Protein AF-K1TGD4-F1 (afdb_monomer_lite)

pLDDT: mean 83.96, std 19.7, range [32.0, 97.38]

Foldseek 3Di:
DADQPDDDDDDDDDPDLDADEGEFEDQDPVRLVVLLVSQLRHQYEYEYQDVVCQVCLQVLHHPDDDPVSSCSSPPHDGNYHYDNDPPD

Sequence (88 aa):
MCLLLFYKEKSEENKNMKNYKIAVAGTGYVGLSLSVLLAQHNQVMAVDIVQAKVDMINNHKSPIQDDYIEKYLAEKELNLTATLDAKA

Structure (mmCIF, N/CA/C/O backbone):
data_AF-K1TGD4-F1
#
_entry.id   AF-K1TGD4-F1
#
loop_
_atom_site.group_PDB
_atom_site.id
_atom_site.type_symbol
_atom_site.label_atom_id
_atom_site.label_alt_id
_atom_site.label_comp_id
_atom_site.label_asym_id
_atom_site.label_e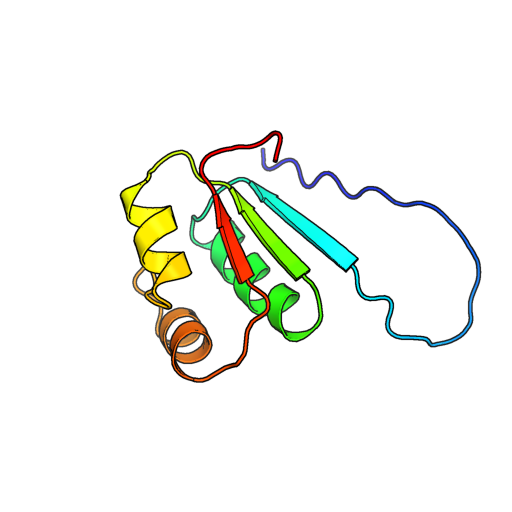ntity_id
_atom_site.label_seq_id
_atom_site.pdbx_PDB_ins_code
_atom_site.Cartn_x
_atom_site.Cartn_y
_atom_site.Cartn_z
_atom_site.occupancy
_atom_site.B_iso_or_equiv
_atom_site.auth_seq_id
_atom_site.auth_comp_id
_atom_site.auth_asym_id
_atom_site.auth_atom_id
_atom_site.pdbx_PDB_model_num
ATOM 1 N N . MET A 1 1 ? 18.455 0.259 2.525 1.00 32.00 1 MET A N 1
ATOM 2 C CA . MET A 1 1 ? 18.579 1.721 2.700 1.00 32.00 1 MET A CA 1
ATOM 3 C C . MET A 1 1 ? 17.336 2.361 2.082 1.00 32.00 1 MET A C 1
ATOM 5 O O . MET A 1 1 ? 17.304 2.551 0.877 1.00 32.00 1 MET A O 1
ATOM 9 N N . CYS A 1 2 ? 16.262 2.533 2.858 1.00 32.91 2 CYS A N 1
ATOM 10 C CA . CYS A 1 2 ? 14.976 3.038 2.362 1.00 32.91 2 CYS A CA 1
ATOM 11 C C . CYS A 1 2 ? 14.984 4.567 2.462 1.00 32.91 2 CYS A C 1
ATOM 13 O O . CYS A 1 2 ? 15.118 5.101 3.562 1.00 32.91 2 CYS A O 1
ATOM 15 N N . LEU A 1 3 ? 14.904 5.261 1.328 1.00 39.34 3 LEU A N 1
ATOM 16 C CA . LEU A 1 3 ? 14.908 6.719 1.285 1.00 39.34 3 LEU A CA 1
ATOM 17 C C . LEU A 1 3 ? 13.462 7.220 1.422 1.00 39.34 3 LEU A C 1
ATOM 19 O O . LEU A 1 3 ? 12.742 7.319 0.434 1.00 39.34 3 LEU A O 1
ATOM 23 N N . LEU A 1 4 ? 13.024 7.510 2.653 1.00 41.50 4 LEU A N 1
ATOM 24 C CA . LEU A 1 4 ? 11.858 8.373 2.868 1.00 41.50 4 LEU A CA 1
ATOM 25 C C . LEU A 1 4 ? 12.282 9.810 2.542 1.00 41.50 4 LEU A C 1
ATOM 27 O O . LEU A 1 4 ? 12.944 10.467 3.344 1.00 41.50 4 LEU A O 1
ATOM 31 N N . LEU A 1 5 ? 11.911 10.300 1.361 1.00 42.84 5 LEU A N 1
ATOM 32 C CA . LEU A 1 5 ? 12.009 11.722 1.041 1.00 42.84 5 LEU A CA 1
ATOM 33 C C . LEU A 1 5 ? 10.808 12.443 1.665 1.00 42.84 5 LEU A C 1
ATOM 35 O O . LEU A 1 5 ? 9.760 12.598 1.047 1.00 42.84 5 LEU A O 1
ATOM 39 N N . PHE A 1 6 ? 10.961 12.876 2.917 1.00 44.59 6 PHE A N 1
ATOM 40 C CA . PHE A 1 6 ? 10.059 13.852 3.527 1.00 44.59 6 PHE A CA 1
ATOM 41 C C . PHE A 1 6 ? 10.348 15.239 2.937 1.00 44.59 6 PHE A C 1
ATOM 43 O O . PHE A 1 6 ? 11.359 15.856 3.268 1.00 44.59 6 PHE A O 1
ATOM 50 N N . TYR A 1 7 ? 9.458 15.759 2.091 1.00 46.19 7 TYR A N 1
ATOM 51 C CA . TYR A 1 7 ? 9.471 17.175 1.723 1.00 46.19 7 TYR A CA 1
ATOM 52 C C . TYR A 1 7 ? 8.753 17.978 2.821 1.00 46.19 7 TYR A C 1
ATOM 54 O O . TYR A 1 7 ? 7.570 17.762 3.085 1.00 46.19 7 TYR A O 1
ATOM 62 N N . LYS A 1 8 ? 9.478 18.870 3.509 1.00 45.69 8 LYS A N 1
ATOM 63 C CA . LYS A 1 8 ? 8.959 19.732 4.583 1.00 45.69 8 LYS A CA 1
ATOM 64 C C . LYS A 1 8 ? 9.048 21.188 4.141 1.00 45.69 8 LYS A C 1
ATOM 66 O O . LYS A 1 8 ? 10.113 21.789 4.227 1.00 45.69 8 LYS A O 1
ATOM 71 N N . GLU A 1 9 ? 7.918 21.771 3.766 1.00 45.50 9 GLU A N 1
ATOM 72 C CA . GLU A 1 9 ? 7.768 23.225 3.712 1.00 45.50 9 GLU A CA 1
ATOM 73 C C . GLU A 1 9 ? 7.153 23.703 5.039 1.00 45.50 9 GLU A C 1
ATOM 75 O O . GLU A 1 9 ? 6.196 23.119 5.561 1.00 45.50 9 GLU A O 1
ATOM 80 N N . LYS A 1 10 ? 7.796 24.686 5.675 1.00 49.12 10 LYS A N 1
ATOM 81 C CA . LYS A 1 10 ? 7.514 25.127 7.047 1.00 49.12 10 LYS A CA 1
ATOM 82 C C . LYS A 1 10 ? 6.516 26.289 7.019 1.00 49.12 10 LYS A C 1
ATOM 84 O O . LYS A 1 10 ? 6.826 27.330 6.459 1.00 49.12 10 LYS A O 1
ATOM 89 N N . SER A 1 11 ? 5.378 26.147 7.694 1.00 38.72 11 SER A N 1
ATOM 90 C CA . SER A 1 11 ? 4.580 27.282 8.181 1.00 38.72 11 SER A CA 1
ATOM 91 C C . SER A 1 11 ? 3.702 26.858 9.364 1.00 38.72 11 SER A C 1
ATOM 93 O O . SER A 1 11 ? 3.281 25.697 9.456 1.00 38.72 11 SER A O 1
ATOM 95 N N . GLU A 1 12 ? 3.552 27.805 10.286 1.00 48.12 12 GLU A N 1
ATOM 96 C CA . GLU A 1 12 ? 3.380 27.668 11.734 1.00 48.12 12 GLU A CA 1
ATOM 97 C C . GLU A 1 12 ? 2.046 27.095 12.244 1.00 48.12 12 GLU A C 1
ATOM 99 O O . GLU A 1 12 ? 1.103 26.829 11.500 1.00 48.12 12 GLU A O 1
ATOM 104 N N . GLU A 1 13 ? 2.042 26.847 13.555 1.00 59.75 13 GLU A N 1
ATOM 105 C CA . GLU A 1 13 ? 1.047 26.150 14.365 1.00 59.75 13 GLU A CA 1
ATOM 106 C C . GLU A 1 13 ? -0.345 26.797 14.343 1.00 59.75 13 GLU A C 1
ATOM 108 O O . GLU A 1 13 ? -0.547 27.912 14.805 1.00 59.75 13 GLU A O 1
ATOM 113 N N . ASN A 1 14 ? -1.325 26.024 13.869 1.00 48.03 14 ASN A N 1
ATOM 114 C CA . ASN A 1 14 ? -2.705 25.947 14.354 1.00 48.03 14 ASN A CA 1
ATOM 115 C C . ASN A 1 14 ? -3.224 24.553 13.958 1.00 48.03 14 ASN A C 1
ATOM 117 O O . ASN A 1 14 ? -2.951 24.086 12.852 1.00 48.03 14 ASN A O 1
ATOM 121 N N . LYS A 1 15 ? -3.891 23.850 14.879 1.00 54.78 15 LYS A N 1
ATOM 122 C CA . LYS A 1 15 ? -4.207 22.406 14.839 1.00 54.78 15 LYS A CA 1
ATOM 123 C C . LYS A 1 15 ? -5.236 22.066 13.742 1.00 54.78 15 LYS A C 1
ATOM 125 O O . LYS A 1 15 ? -6.393 21.789 14.022 1.00 54.78 15 LYS A O 1
ATOM 130 N N . ASN A 1 16 ? -4.805 22.120 12.489 1.00 52.84 16 ASN A N 1
ATOM 131 C CA . ASN A 1 16 ? -5.566 21.780 11.295 1.00 52.84 16 ASN A CA 1
ATOM 132 C C . ASN A 1 16 ? -4.916 20.517 10.718 1.00 52.84 16 ASN A C 1
ATOM 134 O O . ASN A 1 16 ? -3.718 20.544 10.427 1.00 52.84 16 ASN A O 1
ATOM 138 N N . MET A 1 17 ? -5.636 19.394 10.632 1.00 60.34 17 MET A N 1
ATOM 139 C CA . MET A 1 17 ? -5.087 18.153 10.067 1.00 60.34 17 MET A CA 1
ATOM 140 C C . MET A 1 17 ? -4.752 18.403 8.592 1.00 60.34 17 MET A C 1
ATOM 142 O O . MET A 1 17 ? -5.630 18.387 7.734 1.00 60.34 17 MET A O 1
ATOM 146 N N . LYS A 1 18 ? -3.486 18.732 8.310 1.00 65.19 18 LYS A N 1
ATOM 147 C CA . LYS A 1 18 ? -3.002 19.000 6.954 1.00 65.19 18 LYS A CA 1
ATOM 148 C C . LYS A 1 18 ? -3.119 17.704 6.149 1.00 65.19 18 LYS A C 1
ATOM 150 O O . LYS A 1 18 ? -2.562 16.689 6.551 1.00 65.19 18 LYS A O 1
ATOM 155 N N . ASN A 1 19 ? -3.846 17.753 5.034 1.00 79.56 19 ASN A N 1
ATOM 156 C CA . ASN A 1 19 ? -3.914 16.656 4.074 1.00 79.56 19 ASN A CA 1
ATOM 157 C C . ASN A 1 19 ? -2.605 16.633 3.273 1.00 79.56 19 ASN A C 1
ATOM 159 O O . ASN A 1 19 ? -2.335 17.559 2.502 1.00 79.56 19 ASN A O 1
ATOM 163 N N . TYR A 1 20 ? -1.773 15.618 3.500 1.00 89.88 20 TYR A N 1
ATOM 164 C CA . TYR A 1 20 ? -0.500 15.462 2.804 1.00 89.88 20 TYR A CA 1
ATOM 165 C C . TYR A 1 20 ? -0.653 14.595 1.552 1.00 89.88 20 TYR A C 1
ATOM 167 O O . TYR A 1 20 ? -1.446 13.657 1.519 1.00 89.88 20 TYR A O 1
ATOM 175 N N . LYS A 1 21 ? 0.159 14.889 0.532 1.00 92.81 21 LYS A N 1
ATOM 176 C CA . LYS A 1 21 ? 0.409 13.974 -0.586 1.00 92.81 21 LYS A CA 1
ATOM 177 C C . LYS A 1 21 ? 1.704 13.228 -0.305 1.00 92.81 21 LYS A 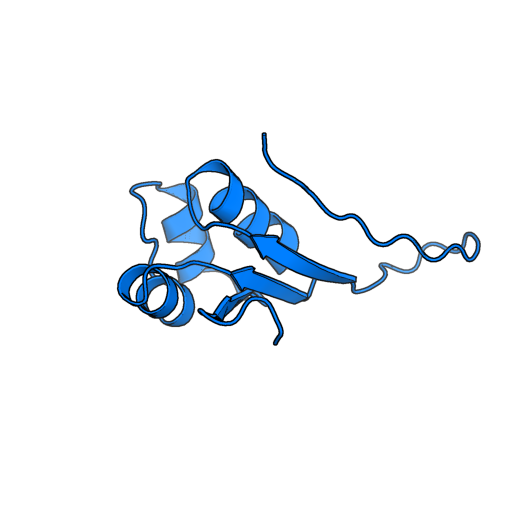C 1
ATOM 179 O O . LYS A 1 21 ? 2.754 13.855 -0.179 1.00 92.81 21 LYS A O 1
ATOM 184 N N . ILE A 1 22 ? 1.618 11.914 -0.153 1.00 94.19 22 ILE A N 1
ATOM 185 C CA . ILE A 1 22 ? 2.725 11.071 0.294 1.00 94.19 22 ILE A CA 1
ATOM 186 C C . ILE A 1 22 ? 3.018 10.049 -0.795 1.00 94.19 22 ILE A C 1
ATOM 188 O O . ILE A 1 22 ? 2.157 9.247 -1.137 1.00 94.19 22 ILE A O 1
ATOM 192 N N . ALA A 1 23 ? 4.239 10.052 -1.319 1.00 95.31 23 ALA A N 1
ATOM 193 C CA . ALA A 1 23 ? 4.709 9.002 -2.210 1.00 95.31 23 ALA A CA 1
ATOM 194 C C . ALA A 1 23 ? 5.478 7.945 -1.407 1.00 95.31 23 ALA A C 1
ATOM 196 O O . ALA A 1 23 ? 6.359 8.283 -0.612 1.00 95.31 23 ALA A O 1
ATOM 197 N N . VAL A 1 24 ? 5.164 6.669 -1.616 1.00 94.81 24 VAL A N 1
ATOM 198 C CA . VAL A 1 24 ? 5.855 5.540 -0.984 1.00 94.81 24 VAL A CA 1
ATOM 199 C C . VAL A 1 24 ? 6.489 4.681 -2.066 1.00 94.81 24 VAL A C 1
ATOM 201 O O . VAL A 1 24 ? 5.792 4.045 -2.849 1.00 94.81 24 VAL A O 1
ATOM 204 N N . ALA A 1 25 ? 7.819 4.656 -2.111 1.00 94.06 25 ALA A N 1
ATOM 205 C CA . ALA A 1 25 ? 8.561 3.842 -3.066 1.00 94.06 25 ALA A CA 1
ATOM 206 C C . ALA A 1 25 ? 8.746 2.409 -2.538 1.00 94.06 25 ALA A C 1
ATOM 208 O O . ALA A 1 25 ? 9.468 2.172 -1.568 1.00 94.06 25 ALA A O 1
ATOM 209 N N . GLY A 1 26 ? 8.119 1.458 -3.221 1.00 92.62 26 GLY A N 1
ATOM 210 C CA . GLY A 1 26 ? 8.139 0.027 -2.950 1.00 92.62 26 GLY A CA 1
ATOM 211 C C . GLY A 1 26 ? 6.921 -0.450 -2.159 1.00 92.62 26 GLY A C 1
ATOM 212 O O . GLY A 1 26 ? 6.606 0.067 -1.090 1.00 92.62 26 GLY A O 1
ATOM 213 N N . THR A 1 27 ? 6.287 -1.520 -2.641 1.00 93.06 27 THR A N 1
ATOM 214 C CA . THR A 1 27 ? 5.121 -2.171 -2.014 1.00 93.06 27 THR A CA 1
ATOM 215 C C . THR A 1 27 ? 5.494 -3.527 -1.406 1.00 93.06 27 THR A C 1
ATOM 217 O O . THR A 1 27 ? 4.859 -4.559 -1.614 1.00 93.06 27 THR A O 1
ATOM 220 N N . GLY A 1 28 ? 6.606 -3.545 -0.666 1.00 91.44 28 GLY A N 1
ATOM 221 C CA . GLY A 1 28 ? 6.933 -4.650 0.242 1.00 91.44 28 GLY A CA 1
ATOM 222 C C . GLY A 1 28 ? 6.145 -4.550 1.550 1.00 91.44 28 GLY A C 1
ATOM 223 O O . GLY A 1 28 ? 5.335 -3.643 1.709 1.00 91.44 28 GLY A O 1
ATOM 224 N N . TYR A 1 29 ? 6.450 -5.417 2.520 1.00 91.38 29 TYR A N 1
ATOM 225 C CA . TYR A 1 29 ? 5.820 -5.388 3.850 1.00 91.38 29 TYR A CA 1
ATOM 226 C C . TYR A 1 29 ? 5.821 -3.987 4.469 1.00 91.38 29 TYR A C 1
ATOM 228 O O . TYR A 1 29 ? 4.771 -3.412 4.710 1.00 91.38 29 TYR A O 1
ATOM 236 N N . VAL A 1 30 ? 7.003 -3.384 4.629 1.00 93.44 30 VAL A N 1
ATOM 237 C CA . VAL A 1 30 ? 7.133 -2.072 5.284 1.00 93.44 30 VAL A CA 1
ATOM 238 C C . VAL A 1 30 ? 6.431 -0.964 4.494 1.00 93.44 30 VAL A C 1
ATOM 240 O O . VAL A 1 30 ? 5.705 -0.157 5.070 1.00 93.44 30 VAL A O 1
ATOM 243 N N . GLY A 1 31 ? 6.643 -0.922 3.176 1.00 94.25 31 GLY A N 1
ATOM 244 C CA . GLY A 1 31 ? 6.092 0.130 2.325 1.00 94.25 31 GLY A CA 1
ATOM 245 C C . GLY A 1 31 ? 4.570 0.073 2.247 1.00 94.25 31 GLY A C 1
ATOM 246 O O . GLY A 1 31 ? 3.909 1.100 2.388 1.00 94.25 31 GLY A O 1
ATOM 247 N N . LEU A 1 32 ? 3.997 -1.123 2.108 1.00 95.31 32 LEU A N 1
ATOM 248 C CA . LEU A 1 32 ? 2.552 -1.286 2.035 1.00 95.31 32 LEU A CA 1
ATOM 249 C C . LEU A 1 32 ? 1.875 -1.046 3.390 1.00 95.31 32 LEU A C 1
ATOM 251 O O . LEU A 1 32 ? 0.871 -0.340 3.424 1.00 95.31 32 LEU A O 1
ATOM 255 N N . SER A 1 33 ? 2.443 -1.527 4.504 1.00 94.81 33 SER A N 1
ATOM 256 C CA . SER A 1 33 ? 1.903 -1.241 5.843 1.00 94.81 33 SER A CA 1
ATOM 257 C C . SER A 1 33 ? 1.828 0.264 6.115 1.00 94.81 33 SER A C 1
ATOM 259 O O . SER A 1 33 ? 0.811 0.760 6.600 1.00 94.81 33 SER A O 1
ATOM 261 N N . LEU A 1 34 ? 2.881 1.011 5.761 1.00 95.56 34 LEU A N 1
ATOM 262 C CA . LEU A 1 34 ? 2.892 2.470 5.896 1.00 95.56 34 LEU A CA 1
ATOM 263 C C . LEU A 1 34 ? 1.921 3.140 4.926 1.00 95.56 34 LEU A C 1
ATOM 265 O O . LEU A 1 34 ? 1.242 4.086 5.314 1.00 95.56 34 LEU A O 1
ATOM 269 N N . SER A 1 35 ? 1.833 2.646 3.691 1.00 96.12 35 SER A N 1
ATOM 270 C CA . SER A 1 35 ? 0.918 3.196 2.690 1.00 96.12 35 SER A CA 1
ATOM 271 C C . SER A 1 35 ? -0.530 3.096 3.157 1.00 96.12 35 SER A C 1
ATOM 273 O O . SER A 1 35 ? -1.245 4.092 3.132 1.00 96.12 35 SER A O 1
ATOM 275 N N . VAL A 1 36 ? -0.938 1.928 3.660 1.00 95.38 36 VAL A N 1
ATOM 276 C CA . VAL A 1 36 ? -2.288 1.696 4.191 1.00 95.38 36 VAL A CA 1
ATOM 277 C C . VAL A 1 36 ? -2.561 2.560 5.420 1.00 95.38 36 VAL A C 1
ATOM 279 O O . VAL A 1 36 ? -3.604 3.204 5.484 1.00 95.38 36 VAL A O 1
ATOM 282 N N . LEU A 1 37 ? -1.623 2.628 6.371 1.00 94.38 37 LEU A N 1
ATOM 283 C CA . LEU A 1 37 ? -1.776 3.440 7.581 1.00 94.38 37 LEU A CA 1
ATOM 284 C C . LEU A 1 37 ? -1.929 4.935 7.258 1.00 94.38 37 LEU A C 1
ATOM 286 O O . LEU A 1 37 ? -2.785 5.621 7.813 1.00 94.38 37 LEU A O 1
ATOM 290 N N . LEU A 1 38 ? -1.097 5.455 6.356 1.00 94.69 38 LEU A N 1
ATOM 291 C CA . LEU A 1 38 ? -1.097 6.874 6.007 1.00 94.69 38 LEU A CA 1
ATOM 292 C C . LEU A 1 38 ? -2.298 7.251 5.129 1.00 94.69 38 LEU A C 1
ATOM 294 O O . LEU A 1 38 ? -2.814 8.364 5.270 1.00 94.69 38 LEU A O 1
ATOM 298 N N . ALA A 1 39 ? -2.776 6.325 4.292 1.00 95.81 39 ALA A N 1
ATOM 299 C CA . ALA A 1 39 ? -3.905 6.524 3.382 1.00 95.81 39 ALA A CA 1
ATOM 300 C C . ALA A 1 39 ? -5.257 6.695 4.088 1.00 95.81 39 ALA A C 1
ATOM 302 O O . ALA A 1 39 ? -6.226 7.123 3.464 1.00 95.81 39 ALA A O 1
ATOM 303 N N . GLN A 1 40 ? -5.329 6.405 5.391 1.00 93.44 40 GLN A N 1
ATOM 304 C CA . GLN A 1 40 ? -6.532 6.638 6.194 1.00 93.44 40 GLN A CA 1
ATOM 305 C C . GLN A 1 40 ? -6.869 8.129 6.342 1.00 93.44 40 GLN A C 1
ATOM 307 O O . GLN A 1 40 ? -8.023 8.486 6.568 1.00 93.44 40 GLN A O 1
ATOM 312 N N . HIS A 1 41 ? -5.860 9.001 6.257 1.00 93.19 41 HIS A N 1
ATOM 313 C CA . HIS A 1 41 ? -6.017 10.438 6.501 1.00 93.19 41 HIS A CA 1
ATOM 314 C C . HIS A 1 41 ? -5.303 11.328 5.476 1.00 93.19 41 HIS A C 1
ATOM 316 O O . HIS A 1 41 ? -5.420 12.548 5.552 1.00 93.19 41 HIS A O 1
ATOM 322 N N . ASN A 1 42 ? -4.562 10.744 4.534 1.00 93.81 42 ASN A N 1
ATOM 323 C CA . ASN A 1 42 ? -3.752 11.460 3.551 1.00 93.81 42 ASN A CA 1
ATOM 324 C C . ASN 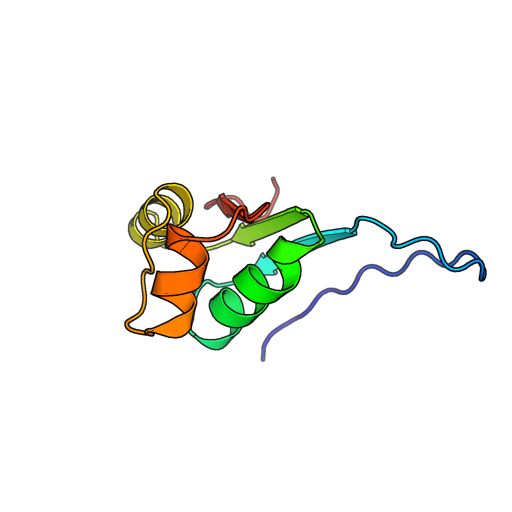A 1 42 ? -3.895 10.816 2.176 1.00 93.81 42 ASN A C 1
ATOM 326 O O . ASN A 1 42 ? -4.243 9.643 2.074 1.00 93.81 42 ASN A O 1
ATOM 330 N N . GLN A 1 43 ? -3.559 11.558 1.125 1.00 94.69 43 GLN A N 1
ATOM 331 C CA . GLN A 1 43 ? -3.430 10.991 -0.212 1.00 94.69 43 GLN A CA 1
ATOM 332 C C . GLN A 1 43 ? -2.085 10.272 -0.339 1.00 94.69 43 GLN A C 1
ATOM 334 O O . GLN A 1 43 ? -1.030 10.900 -0.227 1.00 94.69 43 GLN A O 1
ATOM 339 N N . VAL A 1 44 ? -2.113 8.969 -0.602 1.00 95.88 44 VAL A N 1
ATOM 340 C CA . VAL A 1 44 ? -0.914 8.142 -0.742 1.00 95.88 44 VAL A CA 1
ATOM 341 C C . VAL A 1 44 ? -0.797 7.595 -2.161 1.00 95.88 44 VAL A C 1
ATOM 343 O O . VAL A 1 44 ? -1.711 6.954 -2.676 1.00 95.88 44 VAL A O 1
ATOM 346 N N . MET A 1 45 ? 0.368 7.809 -2.770 1.00 96.69 45 MET A N 1
ATOM 347 C CA . MET A 1 45 ? 0.774 7.197 -4.030 1.00 96.69 45 MET A CA 1
ATOM 348 C C . MET A 1 45 ? 1.848 6.139 -3.762 1.00 96.69 45 MET A C 1
ATOM 350 O O . MET A 1 45 ? 2.993 6.463 -3.448 1.00 96.69 45 MET A O 1
ATOM 354 N N . ALA A 1 46 ? 1.487 4.867 -3.878 1.00 96.12 46 ALA A N 1
ATOM 355 C CA . ALA A 1 46 ? 2.429 3.761 -3.818 1.00 96.12 46 ALA A CA 1
ATOM 356 C C . ALA A 1 46 ? 3.095 3.570 -5.187 1.00 96.12 46 ALA A C 1
ATOM 358 O O . ALA A 1 46 ? 2.425 3.428 -6.203 1.00 96.12 46 ALA A O 1
ATOM 359 N N . VAL A 1 47 ? 4.419 3.546 -5.230 1.00 96.19 47 VAL A N 1
ATOM 360 C CA . VAL A 1 47 ? 5.180 3.334 -6.463 1.00 96.19 47 VAL A CA 1
ATOM 361 C C . VAL A 1 47 ? 5.828 1.962 -6.389 1.00 96.19 47 VAL A C 1
ATOM 363 O O . VAL A 1 47 ? 6.579 1.693 -5.456 1.00 96.19 47 VAL A O 1
ATOM 366 N N . ASP A 1 48 ? 5.573 1.087 -7.354 1.00 94.88 48 ASP A N 1
ATOM 367 C CA . ASP A 1 48 ? 6.264 -0.202 -7.461 1.00 94.88 48 ASP A CA 1
ATOM 368 C C . ASP A 1 48 ? 6.765 -0.419 -8.889 1.00 94.88 48 ASP A C 1
ATOM 370 O O . ASP A 1 48 ? 6.324 0.246 -9.814 1.00 94.88 48 ASP A O 1
ATOM 374 N N . ILE A 1 49 ? 7.701 -1.343 -9.079 1.00 94.88 49 ILE A N 1
ATOM 375 C CA . ILE A 1 49 ? 8.204 -1.706 -10.410 1.00 94.88 49 ILE A CA 1
ATOM 376 C C . ILE A 1 49 ? 7.426 -2.883 -11.014 1.00 94.88 49 ILE A C 1
ATOM 378 O O . ILE A 1 49 ? 7.547 -3.163 -12.205 1.00 94.88 49 ILE A O 1
ATOM 382 N N . VAL A 1 50 ? 6.650 -3.603 -10.198 1.00 95.38 50 VAL A N 1
ATOM 383 C CA . VAL A 1 50 ? 5.909 -4.797 -10.609 1.00 95.38 50 VAL A CA 1
ATOM 384 C C . VAL A 1 50 ? 4.443 -4.448 -10.870 1.00 95.38 50 VAL A C 1
ATOM 386 O O . VAL A 1 50 ? 3.677 -4.240 -9.929 1.00 95.38 50 VAL A O 1
ATOM 389 N N . GLN A 1 51 ? 4.027 -4.476 -12.143 1.00 95.56 51 GLN A N 1
ATOM 390 C CA . GLN A 1 51 ? 2.653 -4.145 -12.567 1.00 95.56 51 GLN A CA 1
ATOM 391 C C . GLN A 1 51 ? 1.596 -4.969 -11.821 1.00 95.56 51 GLN A C 1
ATOM 393 O O . GLN A 1 51 ? 0.617 -4.417 -11.334 1.00 95.56 51 GLN A O 1
ATOM 398 N N . ALA A 1 52 ? 1.831 -6.272 -11.640 1.00 95.75 52 ALA A N 1
ATOM 399 C CA . ALA A 1 52 ? 0.891 -7.143 -10.937 1.00 95.75 52 ALA A CA 1
ATOM 400 C C . ALA A 1 52 ? 0.590 -6.658 -9.507 1.00 95.75 52 ALA A C 1
ATOM 402 O O . ALA A 1 52 ? -0.549 -6.741 -9.060 1.00 95.75 52 ALA A O 1
ATOM 403 N N . LYS A 1 53 ? 1.583 -6.103 -8.795 1.00 94.94 53 LYS A N 1
ATOM 404 C CA . LYS A 1 53 ? 1.365 -5.554 -7.449 1.00 94.94 53 LYS A CA 1
ATOM 405 C C . LYS A 1 53 ? 0.566 -4.258 -7.491 1.00 94.94 53 LYS A C 1
ATOM 407 O O . LYS A 1 53 ? -0.335 -4.082 -6.676 1.00 94.94 53 LYS A O 1
ATOM 412 N N . VAL A 1 54 ? 0.877 -3.384 -8.448 1.00 96.25 54 VAL A N 1
ATOM 413 C CA . VAL A 1 54 ? 0.134 -2.140 -8.688 1.00 96.25 54 VAL A CA 1
ATOM 414 C C . VAL A 1 54 ? -1.341 -2.442 -8.953 1.00 96.25 54 VAL A C 1
ATOM 416 O O . VAL A 1 54 ? -2.216 -1.866 -8.308 1.00 96.25 54 VAL A O 1
ATOM 419 N N . ASP A 1 55 ? -1.617 -3.404 -9.831 1.00 97.38 55 ASP A N 1
ATOM 420 C CA . ASP A 1 55 ? -2.979 -3.806 -10.177 1.00 97.38 55 ASP A CA 1
ATOM 421 C C . ASP A 1 55 ? -3.712 -4.403 -8.978 1.00 97.38 55 ASP A C 1
ATOM 423 O O . ASP A 1 55 ? -4.881 -4.093 -8.757 1.00 97.38 55 ASP A O 1
ATOM 427 N N . MET A 1 56 ? -3.046 -5.241 -8.178 1.00 96.44 56 MET A N 1
ATOM 428 C CA . MET A 1 56 ? -3.639 -5.796 -6.961 1.00 96.44 56 MET A CA 1
ATOM 429 C C . MET A 1 56 ? -4.048 -4.687 -5.990 1.00 96.44 56 MET A C 1
ATOM 431 O O . MET A 1 56 ? -5.205 -4.655 -5.574 1.00 96.44 56 MET A O 1
ATOM 435 N N . ILE A 1 57 ? -3.150 -3.741 -5.701 1.00 96.00 57 ILE A N 1
ATOM 436 C CA . ILE A 1 57 ? -3.413 -2.641 -4.763 1.00 96.00 57 ILE A CA 1
ATOM 437 C C . ILE A 1 57 ? -4.556 -1.751 -5.265 1.00 96.00 57 ILE A C 1
ATOM 439 O O . ILE A 1 57 ? -5.469 -1.452 -4.500 1.00 96.00 57 ILE A O 1
ATOM 443 N N . ASN A 1 58 ? -4.562 -1.388 -6.552 1.00 96.50 58 ASN A N 1
ATOM 444 C CA . ASN A 1 58 ? -5.637 -0.585 -7.151 1.00 96.50 58 ASN A CA 1
ATOM 445 C C . ASN A 1 58 ? -6.989 -1.322 -7.183 1.00 96.50 58 ASN A C 1
ATOM 447 O O . ASN A 1 58 ? -8.045 -0.693 -7.176 1.00 96.50 58 ASN A O 1
ATOM 451 N N . ASN A 1 59 ? -6.969 -2.656 -7.167 1.00 96.50 59 ASN A N 1
ATOM 452 C CA . ASN A 1 59 ? -8.153 -3.501 -7.014 1.00 96.50 59 ASN A CA 1
ATOM 453 C C . ASN A 1 59 ? -8.465 -3.848 -5.547 1.00 96.50 59 ASN A C 1
ATOM 455 O O . ASN A 1 59 ? -9.233 -4.779 -5.304 1.00 96.50 59 ASN A O 1
ATOM 459 N N . HIS A 1 60 ? -7.886 -3.129 -4.578 1.00 94.94 60 HIS A N 1
ATOM 460 C CA . HIS A 1 60 ? -8.101 -3.336 -3.141 1.00 94.94 60 HIS A CA 1
ATOM 461 C C . HIS A 1 60 ? -7.742 -4.757 -2.664 1.00 94.94 60 HIS A C 1
ATOM 463 O O . HIS A 1 60 ? -8.334 -5.292 -1.729 1.00 94.94 60 HIS A O 1
ATOM 469 N N . LYS A 1 61 ? -6.755 -5.385 -3.313 1.00 94.50 61 LYS A N 1
ATOM 470 C CA . LYS A 1 61 ? -6.208 -6.698 -2.951 1.00 94.50 61 LYS A CA 1
ATOM 471 C C . LYS A 1 61 ? -4.767 -6.556 -2.483 1.00 94.50 61 LYS A C 1
ATOM 473 O O . LYS A 1 61 ? -3.955 -5.894 -3.127 1.00 94.50 61 LYS A O 1
ATOM 478 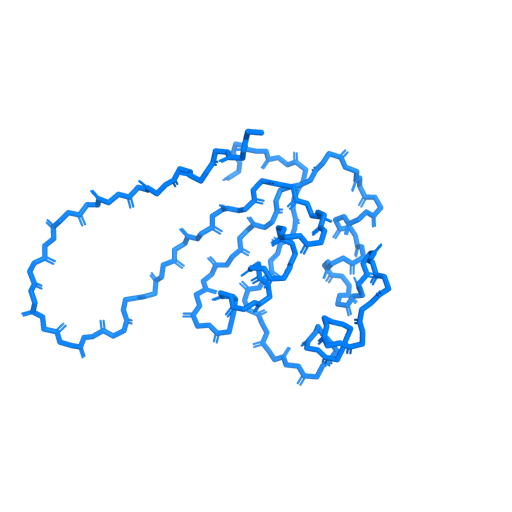N N . SER A 1 62 ? -4.431 -7.218 -1.381 1.00 93.62 62 SER A N 1
ATOM 479 C CA . SER A 1 62 ? -3.062 -7.195 -0.871 1.00 93.62 62 SER A CA 1
ATOM 480 C C . SER A 1 62 ? -2.135 -8.066 -1.734 1.00 93.62 62 SER A C 1
ATOM 482 O O . SER A 1 62 ? -2.445 -9.235 -1.961 1.00 93.62 62 SER A O 1
ATOM 484 N N . PRO A 1 63 ? -0.982 -7.550 -2.202 1.00 93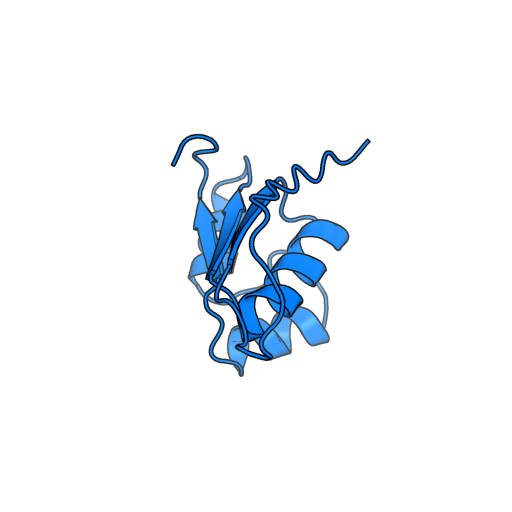.06 63 PRO A N 1
ATOM 485 C CA . PRO A 1 63 ? 0.063 -8.344 -2.851 1.00 93.06 63 PRO A CA 1
ATOM 486 C C . PRO A 1 63 ? 0.905 -9.174 -1.867 1.00 93.06 63 PRO A C 1
ATOM 488 O O . PRO A 1 63 ? 1.772 -9.932 -2.304 1.00 93.06 63 PRO A O 1
ATOM 491 N N . ILE A 1 64 ? 0.698 -9.010 -0.556 1.00 91.31 64 ILE A N 1
ATOM 492 C CA . ILE A 1 64 ? 1.369 -9.767 0.508 1.00 91.31 64 ILE A CA 1
ATOM 493 C C . ILE A 1 64 ? 0.331 -10.411 1.427 1.00 91.31 64 ILE A C 1
ATOM 495 O O . ILE A 1 64 ? -0.748 -9.857 1.616 1.00 91.31 64 ILE A O 1
ATOM 499 N N . GLN A 1 65 ? 0.676 -11.549 2.019 1.00 92.00 65 GLN A N 1
ATOM 500 C CA . GLN A 1 65 ? -0.201 -12.247 2.951 1.00 92.00 65 GLN A CA 1
ATOM 501 C C . GLN A 1 65 ? -0.130 -11.587 4.334 1.00 92.00 65 GLN A C 1
ATOM 503 O O . GLN A 1 65 ? 0.799 -11.839 5.099 1.00 92.00 65 GLN A O 1
ATOM 508 N N . ASP A 1 66 ? -1.083 -10.708 4.630 1.00 93.50 66 ASP A N 1
ATOM 509 C CA . ASP A 1 66 ? -1.186 -10.010 5.912 1.00 93.50 66 ASP A CA 1
ATOM 510 C C . ASP A 1 66 ? -2.653 -9.692 6.211 1.00 93.50 66 ASP A C 1
ATOM 512 O O . ASP A 1 66 ? -3.281 -8.880 5.525 1.00 93.50 66 ASP A O 1
ATOM 516 N N . ASP A 1 67 ? -3.182 -10.323 7.260 1.00 93.94 67 ASP A N 1
ATOM 517 C CA . ASP A 1 67 ? -4.597 -10.254 7.627 1.00 93.94 67 ASP A CA 1
ATOM 518 C C . ASP A 1 67 ? -5.083 -8.813 7.859 1.00 93.94 67 ASP A C 1
ATOM 520 O O . ASP A 1 67 ? -6.231 -8.481 7.557 1.00 93.94 67 ASP A O 1
ATOM 524 N N . TYR A 1 68 ? -4.229 -7.929 8.388 1.00 93.06 68 TYR A N 1
ATOM 525 C CA . TYR A 1 68 ? -4.610 -6.546 8.665 1.00 93.06 68 TYR A CA 1
ATOM 526 C C . TYR A 1 68 ? -4.601 -5.696 7.401 1.00 93.06 68 TYR A C 1
ATOM 528 O O . TYR A 1 68 ? -5.523 -4.907 7.199 1.00 93.06 68 TYR A O 1
ATOM 536 N N . ILE A 1 69 ? -3.596 -5.849 6.541 1.00 94.00 69 ILE A N 1
ATOM 537 C CA . ILE A 1 69 ? -3.535 -5.126 5.265 1.00 94.00 69 ILE A CA 1
ATOM 538 C C . ILE A 1 69 ? -4.696 -5.542 4.363 1.00 94.00 69 ILE A C 1
ATOM 540 O O . ILE A 1 69 ? -5.368 -4.675 3.806 1.00 94.00 69 ILE A O 1
ATOM 544 N N . GLU A 1 70 ? -4.966 -6.844 4.251 1.00 94.69 70 GLU A N 1
ATOM 545 C CA . GLU A 1 70 ? -6.093 -7.374 3.478 1.00 94.69 70 GLU A CA 1
ATOM 546 C C . GLU A 1 70 ? -7.420 -6.816 3.986 1.00 94.69 70 GLU A C 1
ATOM 548 O O . GLU A 1 70 ? -8.211 -6.277 3.208 1.00 94.69 70 GLU A O 1
ATOM 553 N N . LYS A 1 71 ? -7.624 -6.853 5.306 1.00 95.50 71 LYS A N 1
ATOM 554 C CA . LYS A 1 71 ? -8.808 -6.286 5.945 1.00 95.50 71 LYS A CA 1
ATOM 555 C C . LYS A 1 71 ? -8.954 -4.790 5.674 1.00 95.50 71 LYS A C 1
ATOM 557 O O . LYS A 1 71 ? -10.045 -4.328 5.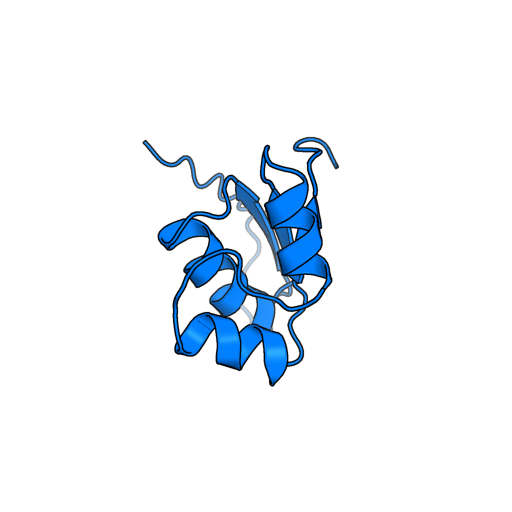362 1.00 95.50 71 LYS A O 1
ATOM 562 N N . TYR A 1 72 ? -7.881 -4.014 5.804 1.00 95.69 72 TYR A N 1
ATOM 563 C CA . TYR A 1 72 ? -7.952 -2.564 5.627 1.00 95.69 72 TYR A CA 1
ATOM 564 C C . TYR A 1 72 ? -8.181 -2.172 4.170 1.00 95.69 72 TYR A C 1
ATOM 566 O O . TYR A 1 72 ? -8.978 -1.275 3.924 1.00 95.69 72 TYR A O 1
ATOM 574 N N . LEU A 1 73 ? -7.538 -2.849 3.216 1.00 94.94 73 LEU A N 1
ATOM 575 C CA . LEU A 1 73 ? -7.785 -2.619 1.793 1.00 94.94 73 LEU A CA 1
ATOM 576 C C . LEU A 1 73 ? -9.232 -2.964 1.409 1.00 94.94 73 LEU A C 1
ATOM 578 O O . LEU A 1 73 ? -9.825 -2.236 0.622 1.00 94.94 73 LEU A O 1
ATOM 582 N N . ALA A 1 74 ? -9.807 -4.030 1.975 1.00 93.94 74 ALA A N 1
ATOM 583 C CA . ALA A 1 74 ? -11.160 -4.475 1.641 1.00 93.94 74 ALA A CA 1
ATOM 584 C C . ALA A 1 74 ? -12.279 -3.694 2.358 1.00 93.94 74 ALA A C 1
ATOM 586 O O . ALA A 1 74 ? -13.344 -3.480 1.782 1.00 93.94 74 ALA A O 1
ATOM 587 N N . GLU A 1 75 ? -12.076 -3.306 3.621 1.00 94.00 75 GLU A N 1
ATOM 588 C CA . GLU A 1 75 ? -13.140 -2.756 4.476 1.00 94.00 75 GLU A CA 1
ATOM 589 C C . GLU A 1 75 ? -13.069 -1.237 4.679 1.00 94.00 75 GLU A C 1
ATOM 591 O O . GLU A 1 75 ? -14.048 -0.642 5.140 1.00 94.00 75 GLU A O 1
ATOM 596 N N . LYS A 1 76 ? -11.917 -0.596 4.436 1.00 93.25 76 LYS A N 1
ATOM 597 C CA . LYS A 1 76 ? -11.729 0.838 4.699 1.00 93.25 76 LYS A CA 1
ATOM 598 C C . LYS A 1 76 ? -11.679 1.636 3.409 1.00 93.25 76 LYS A C 1
ATOM 600 O O . LYS A 1 76 ? -11.086 1.227 2.420 1.00 93.25 76 LYS A O 1
ATOM 605 N N . GLU A 1 77 ? -12.246 2.833 3.468 1.00 92.56 77 GLU A N 1
ATOM 606 C CA . GLU A 1 77 ? -12.039 3.841 2.439 1.00 92.56 77 GLU A CA 1
ATOM 607 C C . GLU A 1 77 ? -10.638 4.439 2.630 1.00 92.56 77 GLU A C 1
ATOM 609 O O . GLU A 1 77 ? -10.372 5.145 3.605 1.00 92.56 77 GLU A O 1
ATOM 614 N N . LEU A 1 78 ? -9.716 4.077 1.739 1.00 94.75 78 LEU A N 1
ATOM 615 C CA . LEU A 1 78 ? -8.327 4.524 1.757 1.00 94.75 78 LEU A CA 1
ATOM 616 C C . LEU A 1 78 ? -8.075 5.408 0.541 1.00 94.75 78 LEU A C 1
ATOM 618 O O . LEU A 1 78 ? -8.394 5.030 -0.584 1.00 94.75 78 LEU A O 1
ATOM 622 N N . ASN A 1 79 ? -7.428 6.555 0.740 1.00 95.88 79 ASN A N 1
ATOM 623 C CA . ASN A 1 79 ? -6.949 7.375 -0.369 1.00 95.88 79 ASN A CA 1
ATOM 624 C C . ASN A 1 79 ? -5.570 6.871 -0.822 1.00 95.88 79 ASN A C 1
ATOM 626 O O . ASN A 1 79 ? -4.550 7.539 -0.647 1.00 95.88 79 ASN A O 1
ATOM 630 N N . LEU A 1 80 ? -5.550 5.634 -1.323 1.00 96.31 80 LEU A N 1
ATOM 631 C CA . LEU A 1 80 ? -4.361 4.920 -1.774 1.00 96.31 80 LEU A CA 1
ATOM 632 C C . LEU A 1 80 ? -4.484 4.606 -3.264 1.00 96.31 80 LEU A C 1
ATOM 634 O O . LEU A 1 80 ? -5.475 4.043 -3.717 1.00 96.31 80 LEU A O 1
ATOM 638 N N . THR A 1 81 ? -3.452 4.927 -4.033 1.00 96.62 81 THR A N 1
ATOM 639 C CA . THR A 1 81 ? -3.340 4.523 -5.439 1.00 96.62 81 THR A CA 1
ATOM 640 C C . THR A 1 81 ? -1.927 4.046 -5.708 1.00 96.62 81 THR A C 1
ATOM 642 O O . THR A 1 81 ? -0.974 4.605 -5.168 1.00 96.62 81 THR A O 1
ATOM 645 N N . ALA A 1 82 ? -1.782 3.019 -6.536 1.00 96.56 82 ALA A N 1
ATOM 646 C CA . ALA A 1 82 ? -0.496 2.491 -6.950 1.00 96.56 82 ALA A CA 1
ATOM 647 C C . ALA A 1 82 ? -0.167 2.859 -8.406 1.00 96.56 82 ALA A C 1
ATOM 649 O O . ALA A 1 82 ? -1.053 2.883 -9.264 1.00 96.56 82 ALA A O 1
ATOM 650 N N . THR A 1 83 ? 1.109 3.114 -8.695 1.00 96.50 83 THR A N 1
ATOM 651 C CA . THR A 1 83 ? 1.622 3.438 -10.034 1.00 96.50 83 THR A CA 1
ATOM 652 C C . THR A 1 83 ? 2.980 2.779 -10.292 1.00 96.50 83 THR A C 1
ATOM 654 O O . THR A 1 83 ? 3.728 2.481 -9.360 1.00 96.50 83 THR A O 1
ATOM 657 N N . LEU A 1 84 ? 3.301 2.566 -11.570 1.00 95.19 84 LEU A N 1
ATOM 658 C CA . LEU A 1 84 ? 4.658 2.227 -12.012 1.00 95.19 84 LEU A CA 1
ATOM 659 C C . LEU A 1 84 ? 5.546 3.464 -12.196 1.00 95.19 84 LEU A C 1
ATOM 661 O O . LEU A 1 84 ? 6.771 3.352 -12.260 1.00 95.19 84 LEU A O 1
ATOM 665 N N . ASP A 1 85 ? 4.934 4.638 -12.337 1.00 91.88 85 ASP A N 1
ATOM 666 C CA . ASP A 1 85 ? 5.648 5.860 -12.674 1.00 91.88 85 ASP A CA 1
ATOM 667 C C . ASP A 1 85 ? 6.084 6.610 -11.414 1.00 91.88 85 ASP A C 1
ATOM 669 O O . ASP A 1 85 ? 5.279 7.201 -10.700 1.00 91.88 85 ASP A O 1
ATOM 673 N N . ALA A 1 86 ? 7.392 6.612 -11.162 1.00 81.88 86 ALA A N 1
ATOM 674 C CA . ALA A 1 86 ? 7.998 7.352 -10.060 1.00 81.88 86 ALA A CA 1
ATOM 675 C C . ALA A 1 86 ? 8.035 8.878 -10.281 1.00 81.88 86 ALA A C 1
ATOM 677 O O . ALA A 1 86 ? 8.433 9.604 -9.371 1.00 81.88 86 ALA A O 1
ATOM 678 N N . LYS A 1 87 ? 7.692 9.366 -11.480 1.00 79.19 87 LYS A N 1
ATOM 679 C CA . LYS A 1 87 ? 7.667 10.794 -11.834 1.00 79.19 87 LYS A CA 1
ATOM 680 C C . LYS A 1 87 ? 6.254 11.388 -11.892 1.00 79.19 87 LYS A C 1
ATOM 682 O O . LYS A 1 87 ? 6.149 12.577 -12.194 1.00 79.19 87 LYS A O 1
ATOM 687 N N . ALA A 1 88 ? 5.224 10.570 -11.663 1.00 58.84 88 ALA A N 1
ATOM 688 C CA . ALA A 1 88 ? 3.817 10.963 -11.733 1.00 58.84 88 ALA A CA 1
ATOM 689 C C . ALA A 1 88 ? 3.415 11.998 -10.670 1.00 58.84 88 ALA A C 1
ATOM 691 O O . ALA A 1 88 ? 3.987 11.979 -9.555 1.00 58.84 88 ALA A O 1
#

Secondary structure (DSSP, 8-state):
--------------------EEEEE--SHHHHHHHHHHHTTSEEEEE-S-HHHHHHHHTT--SS--HHHHHHHHHS---EEEES-TT-

InterPro domains:
  IPR001732 UDP-glucose/GDP-mannose dehydrogenase, N-terminal [PF03721] (21-87)
  IPR036291 NAD(P)-binding domain superfamily [SSF51735] (21-86)

Radius of gyration: 13.49 Å; chains: 1; bounding box: 32×40×28 Å

Organism: NCBI:txid408170